Protein AF-A0A6N0X5R5-F1 (afdb_monomer_lite)

Foldseek 3Di:
DDDPDPPPPVVCPPPDWDDCPPAQEDEPPDDDADDFQQLDLVRLLVSLVVSCVVVVAHDYYHLPFAADDDDPVPADPVNVSSRCSGVPVSVVSNVVSNVVRNDDPDLDAAADEAEEAADDPRDPPVQDPVNRVVCVVVLAHHYVVQVVVVVRVQSGHDSPDHDHYDYDYRPDHDD

Structure (mmCIF, N/CA/C/O backbone):
data_AF-A0A6N0X5R5-F1
#
_entry.id   AF-A0A6N0X5R5-F1
#
loop_
_atom_site.group_PDB
_atom_site.id
_atom_site.type_symbol
_atom_site.label_atom_id
_atom_site.label_alt_id
_atom_site.label_comp_id
_atom_site.label_asym_id
_atom_site.label_entity_id
_atom_site.label_seq_id
_atom_site.pdbx_PDB_ins_code
_atom_site.Cartn_x
_atom_site.Cartn_y
_atom_site.Cartn_z
_atom_site.occupancy
_atom_site.B_iso_or_equiv
_atom_site.auth_seq_id
_atom_site.auth_comp_id
_atom_site.auth_asym_id
_atom_site.auth_atom_id
_atom_site.pdbx_PDB_model_num
ATOM 1 N N . MET A 1 1 ? -24.602 7.931 12.773 1.00 34.19 1 MET A N 1
ATOM 2 C CA . MET A 1 1 ? -25.562 6.809 12.742 1.00 34.19 1 MET A CA 1
ATOM 3 C C . MET A 1 1 ? -24.860 5.554 13.218 1.00 34.19 1 MET A C 1
ATOM 5 O O . MET A 1 1 ? -23.725 5.310 12.830 1.00 34.19 1 MET A O 1
ATOM 9 N N . SER A 1 2 ? -25.510 4.879 14.160 1.00 38.41 2 SER A N 1
ATOM 10 C CA . SER A 1 2 ? -24.988 3.810 15.006 1.00 38.41 2 SER A CA 1
ATOM 11 C C . SER A 1 2 ? -24.437 2.629 14.203 1.00 38.41 2 SER A C 1
ATOM 13 O O . SER A 1 2 ? -25.064 2.180 13.246 1.00 38.41 2 SER A O 1
ATOM 15 N N . SER A 1 3 ? -23.277 2.120 14.622 1.00 42.19 3 SER A N 1
ATOM 16 C CA . SER A 1 3 ? -22.813 0.771 14.298 1.00 42.19 3 SER A CA 1
ATOM 17 C C . SER A 1 3 ? -23.971 -0.195 14.534 1.00 42.19 3 SER A C 1
ATOM 19 O O . SER A 1 3 ? -24.415 -0.330 15.673 1.00 42.19 3 SER A O 1
ATOM 21 N N . VAL A 1 4 ? -24.453 -0.860 13.483 1.00 43.34 4 VAL A N 1
ATOM 22 C CA . VAL A 1 4 ? -25.409 -1.964 13.604 1.00 43.34 4 VAL A CA 1
ATOM 23 C C . VAL A 1 4 ? -24.759 -3.018 14.500 1.00 43.34 4 VAL A C 1
ATOM 25 O O . VAL A 1 4 ? -23.888 -3.774 14.066 1.00 43.34 4 VAL A O 1
ATOM 28 N N . ALA A 1 5 ? -25.116 -3.000 15.783 1.00 49.50 5 ALA A N 1
ATOM 29 C CA . ALA A 1 5 ? -24.716 -4.010 16.739 1.00 49.50 5 ALA A CA 1
ATOM 30 C C . ALA A 1 5 ? -25.254 -5.341 16.213 1.00 49.50 5 ALA A C 1
ATOM 32 O O . ALA A 1 5 ? -26.456 -5.485 15.983 1.00 49.50 5 ALA A O 1
ATOM 33 N N . ARG A 1 6 ? -24.349 -6.287 15.937 1.00 58.66 6 ARG A N 1
ATOM 34 C CA . ARG A 1 6 ? -24.748 -7.633 15.524 1.00 58.66 6 ARG A CA 1
ATOM 35 C C . ARG A 1 6 ? -25.627 -8.224 16.635 1.00 58.66 6 ARG A C 1
ATOM 37 O O . ARG A 1 6 ? -25.313 -8.001 17.805 1.00 58.66 6 ARG A O 1
ATOM 44 N N . PRO A 1 7 ? -26.685 -8.982 16.306 1.00 48.88 7 PRO A N 1
ATOM 45 C CA . PRO A 1 7 ? -27.389 -9.769 17.308 1.00 48.88 7 PRO A CA 1
ATOM 46 C C . PRO A 1 7 ? -26.360 -10.651 18.024 1.00 48.88 7 PRO A C 1
ATOM 48 O O . PRO A 1 7 ? -25.595 -11.359 17.365 1.00 48.88 7 PRO A O 1
ATOM 51 N N . ASN A 1 8 ? -26.301 -10.564 19.354 1.00 58.44 8 ASN A N 1
ATOM 52 C CA . ASN A 1 8 ? -25.420 -11.373 20.196 1.00 58.44 8 ASN A CA 1
ATOM 53 C C . ASN A 1 8 ? -25.872 -12.844 20.161 1.00 58.44 8 ASN A C 1
ATOM 55 O O . ASN A 1 8 ? -26.467 -13.339 21.114 1.00 58.44 8 ASN A O 1
ATOM 59 N N . ASN A 1 9 ? -25.610 -13.560 19.066 1.00 67.19 9 ASN A N 1
ATOM 60 C CA . ASN A 1 9 ? -25.671 -15.015 19.081 1.00 67.19 9 ASN A CA 1
ATOM 61 C C . ASN A 1 9 ? -24.412 -15.537 19.787 1.00 67.19 9 ASN A C 1
ATOM 63 O O . ASN A 1 9 ? -23.351 -15.663 19.177 1.00 67.19 9 ASN A O 1
ATOM 67 N N . LEU A 1 10 ? -24.531 -15.808 21.088 1.00 69.38 10 LEU A N 1
ATOM 68 C CA . LEU A 1 10 ? -23.426 -16.276 21.931 1.00 69.38 10 LEU A CA 1
ATOM 69 C C . LEU A 1 10 ? -22.796 -17.581 21.415 1.00 69.38 10 LEU A C 1
ATOM 71 O O . LEU A 1 10 ? -21.601 -17.789 21.608 1.00 69.38 10 LEU A O 1
ATOM 75 N N . ALA A 1 11 ? -23.563 -18.422 20.711 1.00 73.19 11 ALA A N 1
ATOM 76 C CA . ALA A 1 11 ? -23.065 -19.673 20.139 1.00 73.19 11 ALA A CA 1
ATOM 77 C C . ALA A 1 11 ? -22.045 -19.454 19.003 1.00 73.19 11 ALA A C 1
ATOM 79 O O . ALA A 1 11 ? -21.195 -20.309 18.768 1.00 73.19 11 ALA A O 1
ATOM 80 N N . ASP A 1 12 ? -22.084 -18.296 18.338 1.00 67.94 12 ASP A N 1
ATOM 81 C CA . ASP A 1 12 ? -21.272 -17.980 17.156 1.00 67.94 12 ASP A CA 1
ATOM 82 C C . ASP A 1 12 ? -20.173 -16.932 17.436 1.00 67.94 12 ASP A C 1
ATOM 84 O O . ASP A 1 12 ? -19.553 -16.363 16.536 1.00 67.94 12 ASP A O 1
ATOM 88 N N . ALA A 1 13 ? -19.883 -16.672 18.718 1.00 69.31 13 ALA A N 1
ATOM 89 C CA . ALA A 1 13 ? -18.900 -15.671 19.141 1.00 69.31 13 ALA A CA 1
ATOM 90 C C . ALA A 1 13 ? -17.471 -15.922 18.599 1.00 69.31 13 ALA A C 1
ATOM 92 O O . ALA A 1 13 ? -16.630 -15.018 18.615 1.00 69.31 13 ALA A O 1
ATOM 93 N N . HIS A 1 14 ? -17.191 -17.133 18.107 1.00 71.75 14 HIS A N 1
ATOM 94 C CA . HIS A 1 14 ? -15.871 -17.579 17.666 1.00 71.75 14 HIS A CA 1
ATOM 95 C C . HIS A 1 14 ? -15.626 -17.474 16.148 1.00 71.75 14 HIS A C 1
ATOM 97 O O . HIS A 1 14 ? -14.467 -17.522 15.740 1.00 71.75 14 HIS A O 1
ATOM 103 N N . THR A 1 15 ? -16.651 -17.271 15.310 1.00 73.12 15 THR A N 1
ATOM 104 C CA . THR A 1 15 ? -16.492 -17.257 13.835 1.00 73.12 15 THR A CA 1
ATOM 105 C C . THR A 1 15 ? -16.496 -15.848 13.225 1.00 73.12 15 THR A C 1
ATOM 107 O O . THR A 1 15 ? -16.164 -15.653 12.055 1.00 73.12 15 THR A O 1
ATOM 110 N N . GLY A 1 16 ? -16.855 -14.830 14.012 1.00 74.38 16 GLY A N 1
ATOM 111 C CA . GLY A 1 16 ? -17.039 -13.474 13.511 1.00 74.38 16 GLY A CA 1
ATOM 112 C C . GLY A 1 16 ? -15.754 -12.834 12.973 1.00 74.38 16 GLY A C 1
ATOM 113 O O . GLY A 1 16 ? -14.838 -12.525 13.736 1.00 74.38 16 GLY A O 1
ATOM 114 N N . GLN A 1 17 ? -15.740 -12.515 11.674 1.00 77.06 17 GLN A N 1
ATOM 115 C CA . GLN A 1 17 ? -14.715 -11.669 11.053 1.00 77.06 17 GLN A CA 1
ATOM 116 C C . GLN A 1 17 ? -15.206 -10.221 10.833 1.00 77.06 17 GLN A C 1
ATOM 118 O O . GLN A 1 17 ? -16.381 -9.990 10.500 1.00 77.06 17 GLN A O 1
ATOM 123 N N . PRO A 1 18 ? -14.342 -9.213 11.050 1.00 84.31 18 PRO A N 1
ATOM 124 C CA . PRO A 1 18 ? -14.539 -7.854 10.555 1.00 84.31 18 PRO A CA 1
ATOM 125 C C . PRO A 1 18 ? -14.796 -7.792 9.044 1.00 84.31 18 PRO A C 1
ATOM 127 O O . PRO A 1 18 ? -14.233 -8.556 8.271 1.00 84.31 18 PRO A O 1
ATOM 130 N N . ARG A 1 19 ? -15.631 -6.836 8.624 1.00 87.50 19 ARG A N 1
ATOM 131 C CA . ARG A 1 19 ? -15.870 -6.509 7.211 1.00 87.50 19 ARG A CA 1
ATOM 132 C C . ARG A 1 19 ? -15.218 -5.168 6.878 1.00 87.50 19 ARG A C 1
ATOM 134 O O . ARG A 1 19 ? -15.133 -4.299 7.751 1.00 87.50 19 ARG A O 1
ATOM 141 N N . LEU A 1 20 ? -14.821 -4.994 5.618 1.00 91.56 20 LEU A N 1
ATOM 142 C CA . LEU A 1 20 ? -14.287 -3.725 5.107 1.00 91.56 20 LEU A CA 1
ATOM 143 C C . LEU A 1 20 ? -15.379 -2.777 4.596 1.00 91.56 20 LEU A C 1
ATOM 145 O O . LEU A 1 20 ? -15.142 -1.578 4.489 1.00 91.56 20 LEU A O 1
ATOM 149 N N . PHE A 1 21 ? -16.582 -3.287 4.315 1.00 90.62 21 PHE A N 1
ATOM 150 C CA . PHE A 1 21 ? -17.701 -2.463 3.858 1.00 90.62 21 PHE A CA 1
ATOM 151 C C . PHE A 1 21 ? -17.992 -1.321 4.847 1.00 90.62 21 PHE A C 1
ATOM 153 O O . PHE A 1 21 ? -18.145 -1.556 6.047 1.00 90.62 21 PHE A O 1
ATOM 160 N N . GLY A 1 22 ? -18.052 -0.089 4.334 1.00 88.12 22 GLY A N 1
ATOM 161 C CA . GLY A 1 22 ? -18.258 1.128 5.126 1.00 88.12 22 GLY A CA 1
ATOM 162 C C . GLY A 1 22 ? -17.014 1.662 5.849 1.00 88.12 22 GLY A C 1
ATOM 163 O O . GLY A 1 22 ? -17.121 2.662 6.558 1.00 88.12 22 GLY A O 1
ATOM 164 N N . ARG A 1 23 ? -15.837 1.034 5.698 1.00 91.31 23 ARG A N 1
ATOM 165 C CA . ARG A 1 23 ? -14.567 1.581 6.203 1.00 91.31 23 ARG A CA 1
ATOM 166 C C . ARG A 1 23 ? -14.050 2.677 5.281 1.00 91.31 23 ARG A C 1
ATOM 168 O O . ARG A 1 23 ? -14.157 2.577 4.063 1.00 91.31 23 ARG A O 1
ATOM 175 N N . ARG A 1 24 ? -13.445 3.702 5.877 1.00 91.44 24 ARG A N 1
ATOM 176 C CA . ARG A 1 24 ? -12.834 4.822 5.155 1.00 91.44 24 ARG A CA 1
ATOM 177 C C . ARG A 1 24 ? -11.339 4.578 5.023 1.00 91.44 24 ARG A C 1
ATOM 179 O O . ARG A 1 24 ? -10.626 4.568 6.029 1.00 91.44 24 ARG A O 1
ATOM 186 N N . ALA A 1 25 ? -10.896 4.340 3.797 1.00 91.75 25 ALA A N 1
ATOM 187 C CA . ALA A 1 25 ? -9.513 4.026 3.482 1.00 91.75 25 ALA A CA 1
ATOM 188 C C . ALA A 1 25 ? -8.853 5.173 2.718 1.00 91.75 25 ALA A C 1
ATOM 190 O O . ALA A 1 25 ? -9.490 5.810 1.882 1.00 91.75 25 ALA A O 1
ATOM 191 N N . VAL A 1 26 ? -7.568 5.385 2.984 1.00 90.75 26 VAL A N 1
ATOM 192 C CA . VAL A 1 26 ? -6.684 6.206 2.158 1.00 90.75 26 VAL A CA 1
ATOM 193 C C . VAL A 1 26 ? -5.561 5.322 1.621 1.00 90.75 26 VAL A C 1
ATOM 195 O O . VAL A 1 26 ? -5.021 4.495 2.357 1.00 90.75 26 VAL A O 1
ATOM 198 N N . ILE A 1 27 ? -5.245 5.454 0.334 1.00 91.25 27 ILE A N 1
ATOM 199 C CA . ILE A 1 27 ? -4.270 4.610 -0.365 1.00 91.25 27 ILE A CA 1
ATOM 200 C C . ILE A 1 27 ? -3.370 5.515 -1.202 1.00 91.25 27 ILE A C 1
ATOM 202 O O . ILE A 1 27 ? -3.875 6.285 -2.018 1.00 91.25 27 ILE A O 1
ATOM 206 N N . THR A 1 28 ? -2.053 5.435 -1.012 1.00 88.31 28 THR A N 1
ATOM 207 C CA . THR A 1 28 ? -1.095 6.137 -1.879 1.00 88.31 28 THR A CA 1
ATOM 208 C C . THR A 1 28 ? -0.795 5.329 -3.147 1.00 88.31 28 THR A C 1
ATOM 210 O O . THR A 1 28 ? -0.800 4.099 -3.124 1.00 88.31 28 THR A O 1
ATOM 213 N N . GLY A 1 29 ? -0.525 6.011 -4.266 1.00 77.06 29 GLY A N 1
ATOM 214 C CA . GLY A 1 29 ? -0.182 5.354 -5.538 1.00 77.06 29 GLY A CA 1
ATOM 215 C C . GLY A 1 29 ? -1.373 4.737 -6.289 1.00 77.06 29 GLY A C 1
ATOM 216 O O . GLY A 1 29 ? -1.179 3.808 -7.065 1.00 77.06 29 GLY A O 1
ATOM 217 N N . GLY A 1 30 ? -2.601 5.212 -6.034 1.00 68.88 30 GLY A N 1
ATOM 218 C CA . GLY A 1 30 ? -3.827 4.788 -6.727 1.00 68.88 30 GLY A CA 1
ATOM 219 C C . GLY A 1 30 ? -4.268 5.732 -7.858 1.00 68.88 30 GLY A C 1
ATOM 220 O O . GLY A 1 30 ? -3.717 6.816 -8.028 1.00 68.88 30 GLY A O 1
ATOM 221 N N . THR A 1 31 ? -5.294 5.329 -8.618 1.00 56.84 31 THR A N 1
ATOM 222 C CA . THR A 1 31 ? -5.760 6.024 -9.839 1.00 56.84 31 THR A CA 1
ATOM 223 C C . THR A 1 31 ? -6.902 7.023 -9.629 1.00 56.84 31 THR A C 1
ATOM 225 O O . THR A 1 31 ? -7.163 7.843 -10.506 1.00 56.84 31 THR A O 1
ATOM 228 N N . ILE A 1 32 ? -7.586 6.988 -8.481 1.00 61.72 32 ILE A N 1
ATOM 229 C CA . ILE A 1 32 ? -8.662 7.927 -8.130 1.00 61.72 32 ILE A CA 1
ATOM 230 C C . ILE A 1 32 ? -8.223 8.700 -6.887 1.00 61.72 32 ILE A C 1
ATOM 232 O O . ILE A 1 32 ? -8.047 8.110 -5.822 1.00 61.72 32 ILE A O 1
ATOM 236 N N . GLY A 1 33 ? -8.043 10.015 -7.012 1.00 80.69 33 GLY A N 1
ATOM 237 C CA . GLY A 1 33 ? -7.605 10.864 -5.906 1.00 80.69 33 GLY A CA 1
ATOM 238 C C . GLY A 1 33 ? -7.013 12.189 -6.372 1.00 80.69 33 GLY A C 1
ATOM 239 O O . GLY A 1 33 ? -7.342 12.689 -7.445 1.00 80.69 33 GLY A O 1
ATOM 240 N N . ILE A 1 34 ? -6.136 12.751 -5.543 1.00 86.12 34 ILE A N 1
ATOM 241 C CA . ILE A 1 34 ? -5.326 13.923 -5.879 1.00 86.12 34 ILE A CA 1
ATOM 242 C C . ILE A 1 34 ? -3.907 13.486 -6.243 1.00 86.12 34 ILE A C 1
ATOM 244 O O . ILE A 1 34 ? -3.359 12.569 -5.633 1.00 86.12 34 ILE A O 1
ATOM 248 N N . THR A 1 35 ? -3.299 14.161 -7.212 1.00 87.62 35 THR A N 1
ATOM 249 C CA . THR A 1 35 ? -1.881 13.977 -7.542 1.00 87.62 35 THR A CA 1
ATOM 250 C C . THR A 1 35 ? -1.024 14.618 -6.460 1.00 87.62 35 THR A C 1
ATOM 252 O O . THR A 1 35 ? -1.259 15.777 -6.121 1.00 87.62 35 THR A O 1
ATOM 255 N N . VAL A 1 36 ? -0.053 13.877 -5.928 1.00 88.50 36 VAL A N 1
ATOM 256 C CA . VAL A 1 36 ? 0.915 14.315 -4.909 1.00 88.50 36 VAL A CA 1
ATOM 257 C C . VAL A 1 36 ? 2.276 13.696 -5.210 1.00 88.50 36 VAL A C 1
ATOM 259 O O . VAL A 1 36 ? 2.340 12.590 -5.747 1.00 88.50 36 VAL A O 1
ATOM 262 N N . ASP A 1 37 ? 3.349 14.386 -4.837 1.00 89.75 37 ASP A N 1
ATOM 263 C CA . ASP A 1 37 ? 4.706 13.841 -4.863 1.00 89.75 37 ASP A CA 1
ATOM 264 C C . ASP A 1 37 ? 5.153 13.518 -3.437 1.00 89.75 37 ASP A C 1
ATOM 266 O O . ASP A 1 37 ? 5.429 14.407 -2.636 1.00 89.75 37 ASP A O 1
ATOM 270 N N . LEU A 1 38 ? 5.223 12.228 -3.114 1.00 89.31 38 LEU A N 1
ATOM 271 C CA . LEU A 1 38 ? 5.536 11.764 -1.764 1.00 89.31 38 LEU A CA 1
ATOM 272 C C . LEU A 1 38 ? 7.012 11.902 -1.381 1.00 89.31 38 LEU A C 1
ATOM 274 O O . LEU A 1 38 ? 7.351 11.644 -0.227 1.00 89.31 38 LEU A O 1
ATOM 278 N N . SER A 1 39 ? 7.878 12.340 -2.302 1.00 89.88 39 SER A N 1
ATOM 279 C CA . SER A 1 39 ? 9.231 12.774 -1.940 1.00 89.88 39 SER A CA 1
ATOM 280 C C . SER A 1 39 ? 9.221 14.074 -1.120 1.00 89.88 39 SER A C 1
ATOM 282 O O . SER A 1 39 ? 10.186 14.380 -0.419 1.00 89.88 39 SER A O 1
ATOM 284 N N . ARG A 1 40 ? 8.111 14.825 -1.166 1.00 89.06 40 ARG A N 1
ATOM 285 C CA . ARG A 1 40 ? 7.923 16.120 -0.509 1.00 89.06 40 ARG A CA 1
ATOM 286 C C . ARG A 1 40 ? 6.965 15.973 0.671 1.00 89.06 40 ARG A C 1
ATOM 288 O O . ARG A 1 40 ? 5.818 15.550 0.517 1.00 89.06 40 ARG A O 1
ATOM 295 N N . ARG A 1 41 ? 7.411 16.351 1.870 1.00 83.69 41 ARG A N 1
ATOM 296 C CA . ARG A 1 41 ? 6.633 16.169 3.109 1.00 83.69 41 ARG A CA 1
ATOM 297 C C . ARG A 1 41 ? 5.322 16.955 3.093 1.00 83.69 41 ARG A C 1
ATOM 299 O O . ARG A 1 41 ? 4.291 16.433 3.501 1.00 83.69 41 ARG A O 1
ATOM 306 N N . GLU A 1 42 ? 5.356 18.181 2.588 1.00 88.94 42 GLU A N 1
ATOM 307 C CA . GLU A 1 42 ? 4.188 19.051 2.463 1.00 88.94 42 GLU A CA 1
ATOM 308 C C . GLU A 1 42 ? 3.096 18.456 1.560 1.00 88.94 42 GLU A C 1
ATOM 310 O O . GLU A 1 42 ? 1.907 18.615 1.835 1.00 88.94 42 GLU A O 1
ATOM 315 N N . GLU A 1 43 ? 3.478 17.712 0.520 1.00 90.38 43 GLU A N 1
ATOM 316 C CA . GLU A 1 43 ? 2.540 17.036 -0.378 1.00 90.38 43 GLU A CA 1
ATOM 317 C C . GLU A 1 43 ? 1.912 15.809 0.292 1.00 90.38 43 GLU A C 1
ATOM 319 O O . GLU A 1 43 ? 0.720 15.546 0.111 1.00 90.38 43 GLU A O 1
ATOM 324 N N . ALA A 1 44 ? 2.678 15.090 1.121 1.00 85.75 44 ALA A N 1
ATOM 325 C CA . ALA A 1 44 ? 2.141 14.023 1.959 1.00 85.75 44 ALA A CA 1
ATOM 326 C C . ALA A 1 44 ? 1.142 14.571 2.994 1.00 85.7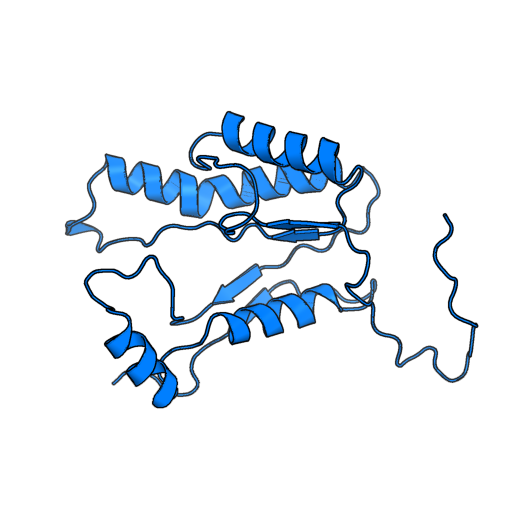5 44 ALA A C 1
ATOM 328 O O . ALA A 1 44 ? 0.053 14.021 3.146 1.00 85.75 44 ALA A O 1
ATOM 329 N N . ASP A 1 45 ? 1.443 15.685 3.663 1.00 88.31 45 ASP A N 1
ATOM 330 C CA . ASP A 1 45 ? 0.505 16.303 4.609 1.00 88.31 45 ASP A CA 1
ATOM 331 C C . ASP A 1 45 ? -0.774 16.779 3.904 1.00 88.31 45 ASP A C 1
ATOM 333 O O . ASP A 1 45 ? -1.880 16.439 4.338 1.00 88.31 45 ASP A O 1
ATOM 337 N N . ARG A 1 46 ? -0.634 17.438 2.745 1.00 91.38 46 ARG A N 1
ATOM 338 C CA . ARG A 1 46 ? -1.763 17.831 1.888 1.00 91.38 46 ARG A CA 1
ATOM 339 C C . ARG A 1 46 ? -2.632 16.635 1.497 1.00 91.38 46 ARG A C 1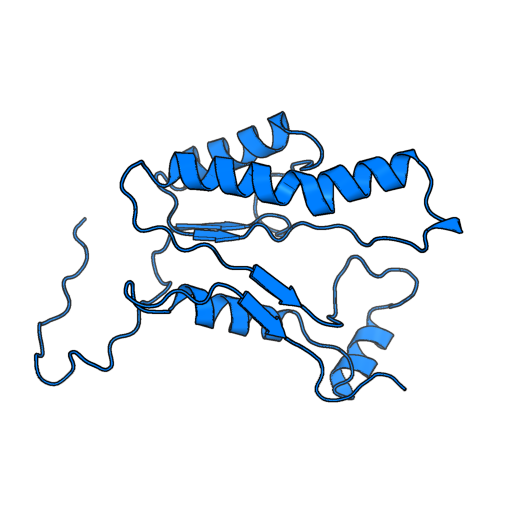
ATOM 341 O O . ARG A 1 46 ? -3.859 16.751 1.477 1.00 91.38 46 ARG A O 1
ATOM 348 N N . PHE A 1 47 ? -2.019 15.486 1.210 1.00 91.56 47 PHE A N 1
ATOM 349 C CA . PHE A 1 47 ? -2.733 14.245 0.915 1.00 91.56 47 PHE A CA 1
ATOM 350 C C . PHE A 1 47 ? -3.628 13.798 2.074 1.00 91.56 47 PHE A C 1
ATOM 352 O O . PHE A 1 47 ? -4.826 13.559 1.891 1.00 91.56 47 PHE A O 1
ATOM 359 N N . PHE A 1 48 ? -3.063 13.708 3.278 1.00 90.06 48 PHE A N 1
ATOM 360 C CA . PHE A 1 48 ? -3.797 13.249 4.455 1.00 90.06 48 PHE A CA 1
ATOM 361 C C . PHE A 1 48 ? -4.833 14.265 4.951 1.00 90.06 48 PHE A C 1
ATOM 363 O O . PHE A 1 48 ? -5.876 13.856 5.468 1.00 90.06 48 PHE A O 1
ATOM 370 N N . ASP A 1 49 ? -4.598 15.563 4.762 1.00 90.38 49 ASP A N 1
ATOM 371 C CA . ASP A 1 49 ? -5.590 16.607 5.035 1.00 90.38 49 ASP A CA 1
ATOM 372 C C . ASP A 1 49 ? -6.780 16.527 4.084 1.00 90.38 49 ASP A C 1
ATOM 374 O O . ASP A 1 49 ? -7.929 16.538 4.533 1.00 90.38 49 ASP A O 1
ATOM 378 N N . ALA A 1 50 ? -6.531 16.351 2.784 1.00 91.25 50 ALA A N 1
ATOM 379 C CA . ALA A 1 50 ? -7.597 16.164 1.804 1.00 91.25 50 ALA A CA 1
ATOM 380 C C . ALA A 1 50 ? -8.421 14.897 2.100 1.00 91.25 50 ALA A C 1
ATOM 382 O O . ALA A 1 50 ? -9.654 14.922 2.047 1.00 91.25 50 ALA A O 1
ATOM 383 N N . ALA A 1 51 ? -7.754 13.801 2.482 1.00 89.50 51 ALA A N 1
ATOM 384 C CA . ALA A 1 51 ? -8.422 12.577 2.913 1.00 89.50 51 ALA A CA 1
ATOM 385 C C . ALA A 1 51 ? -9.277 12.807 4.171 1.00 89.50 51 ALA A C 1
ATOM 387 O O . ALA A 1 51 ? -10.414 12.340 4.236 1.00 89.50 51 ALA A O 1
ATOM 388 N N . GLY A 1 52 ? -8.769 13.560 5.151 1.00 88.56 52 GLY A N 1
ATOM 389 C CA . GLY A 1 52 ? -9.514 13.949 6.348 1.00 88.56 52 GLY A CA 1
ATOM 390 C C . GLY A 1 52 ? -10.755 14.784 6.027 1.00 88.56 52 GLY A C 1
ATOM 391 O O . GLY A 1 52 ? -11.834 14.486 6.535 1.00 88.56 52 GLY A O 1
ATOM 392 N N . ALA A 1 53 ? -10.633 15.768 5.136 1.00 89.88 53 ALA A N 1
ATOM 393 C CA . ALA A 1 53 ? -11.749 16.612 4.713 1.00 89.88 53 ALA A CA 1
ATOM 394 C C . ALA A 1 53 ? -12.840 15.822 3.968 1.00 89.88 53 ALA A C 1
ATOM 396 O O . ALA A 1 53 ? -14.027 16.052 4.184 1.00 89.88 53 ALA A O 1
ATOM 397 N N . CYS A 1 54 ? -12.448 14.866 3.120 1.00 88.75 54 CYS A N 1
ATOM 398 C CA . CYS A 1 54 ? -13.380 14.055 2.336 1.00 88.75 54 CYS A CA 1
ATOM 399 C C . CYS A 1 54 ? -14.047 12.940 3.163 1.00 88.75 54 CYS A C 1
ATOM 401 O O . CYS A 1 54 ? -15.246 12.697 3.039 1.00 88.75 54 CYS A O 1
ATOM 403 N N . LEU A 1 55 ? -13.280 12.253 4.016 1.00 87.81 55 LEU A N 1
ATOM 404 C CA . LEU A 1 55 ? -13.729 11.050 4.729 1.00 87.81 55 LEU A CA 1
ATOM 405 C C . LEU A 1 55 ? -14.197 11.339 6.167 1.00 87.81 55 LEU A C 1
ATOM 407 O O . LEU A 1 55 ? -14.843 10.497 6.802 1.00 87.81 55 LEU A O 1
ATOM 411 N N . GLY A 1 56 ? -13.841 12.498 6.722 1.00 86.69 56 GLY A N 1
ATOM 412 C CA . GLY A 1 56 ? -14.077 12.904 8.109 1.00 86.69 56 GLY A CA 1
ATOM 413 C C . GLY A 1 56 ? -13.179 12.186 9.124 1.00 86.69 56 GLY A C 1
ATOM 414 O O . GLY A 1 56 ? -12.501 12.823 9.924 1.00 86.69 56 GLY A O 1
ATOM 415 N N . ARG A 1 57 ? -13.156 10.848 9.112 1.00 84.62 57 ARG A N 1
ATOM 416 C CA . ARG A 1 57 ? -12.249 10.027 9.935 1.00 84.62 57 ARG A CA 1
ATOM 417 C C . ARG A 1 57 ? -11.652 8.902 9.106 1.00 84.62 57 ARG A C 1
ATOM 419 O O . ARG A 1 57 ? -12.346 8.289 8.304 1.00 84.62 57 ARG A O 1
ATOM 426 N N . LEU A 1 58 ? -10.393 8.583 9.379 1.00 88.69 58 LEU A N 1
ATOM 427 C CA . LEU A 1 58 ? -9.683 7.491 8.734 1.00 88.69 58 LEU A CA 1
ATOM 428 C C . LEU A 1 58 ? -9.821 6.179 9.523 1.00 88.69 58 LEU A C 1
ATOM 430 O O . LEU A 1 58 ? -9.685 6.172 10.747 1.00 88.69 58 LEU A O 1
ATOM 434 N N . ASP A 1 59 ? -10.101 5.073 8.827 1.00 90.19 59 ASP A N 1
ATOM 435 C CA . ASP A 1 59 ? -10.118 3.720 9.403 1.00 90.19 59 ASP A CA 1
ATOM 436 C C . ASP A 1 59 ? -8.951 2.854 8.910 1.00 90.19 59 ASP A C 1
ATOM 438 O O . ASP A 1 59 ? -8.531 1.949 9.627 1.00 90.19 59 ASP A O 1
ATOM 442 N N . ILE A 1 60 ? -8.466 3.094 7.687 1.00 93.31 60 ILE A N 1
ATOM 443 C CA . ILE A 1 60 ? -7.422 2.305 7.020 1.00 93.31 60 ILE A CA 1
ATOM 444 C C . ILE A 1 60 ? -6.480 3.260 6.282 1.00 93.31 60 ILE A C 1
ATOM 446 O O . ILE A 1 60 ? -6.944 4.161 5.588 1.00 93.31 60 ILE A O 1
ATOM 450 N N . ALA A 1 61 ? -5.173 3.037 6.392 1.00 93.62 61 ALA A N 1
ATOM 451 C CA . ALA A 1 61 ? -4.165 3.686 5.561 1.00 93.62 61 ALA A CA 1
ATOM 452 C C . ALA A 1 61 ? -3.292 2.620 4.897 1.00 93.62 61 ALA A C 1
ATOM 454 O O . ALA A 1 61 ? -2.744 1.767 5.591 1.00 93.62 61 ALA A O 1
ATOM 455 N N . ALA A 1 62 ? -3.176 2.667 3.572 1.00 93.94 62 ALA A N 1
ATOM 456 C CA . ALA A 1 62 ? -2.259 1.833 2.806 1.00 93.94 62 ALA A CA 1
ATOM 457 C C . ALA A 1 62 ? -1.188 2.724 2.171 1.00 93.94 62 ALA A C 1
ATOM 459 O O . ALA A 1 62 ? -1.468 3.493 1.247 1.00 93.94 62 ALA A O 1
ATOM 460 N N . ILE A 1 63 ? 0.036 2.631 2.691 1.00 93.25 63 ILE A N 1
ATOM 461 C CA . ILE A 1 63 ? 1.193 3.362 2.172 1.00 93.25 63 ILE 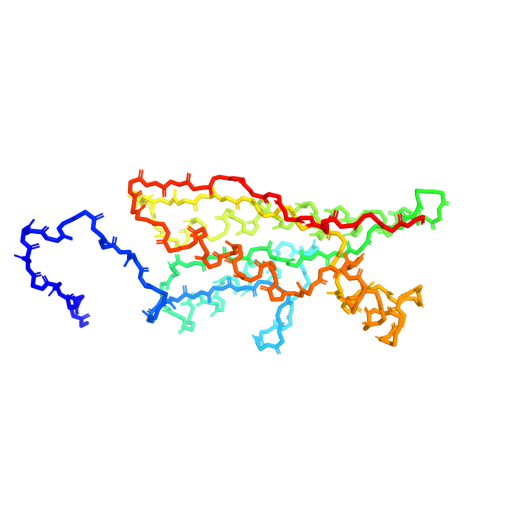A CA 1
ATOM 462 C C . ILE A 1 63 ? 1.863 2.474 1.123 1.00 93.25 63 ILE A C 1
ATOM 464 O O . ILE A 1 63 ? 2.759 1.699 1.430 1.00 93.25 63 ILE A O 1
ATOM 468 N N . ASN A 1 64 ? 1.315 2.503 -0.089 1.00 90.12 64 ASN A N 1
ATOM 469 C CA . ASN A 1 64 ? 1.657 1.578 -1.170 1.00 90.12 64 ASN A CA 1
ATOM 470 C C . ASN A 1 64 ? 2.585 2.199 -2.225 1.00 90.12 64 ASN A C 1
ATOM 472 O O . ASN A 1 64 ? 3.298 1.477 -2.913 1.00 90.12 64 ASN A O 1
ATOM 476 N N . ALA A 1 65 ? 2.566 3.524 -2.377 1.00 85.75 65 ALA A N 1
ATOM 477 C CA . ALA A 1 65 ? 3.392 4.204 -3.366 1.00 85.75 65 ALA A CA 1
ATOM 478 C C . ALA A 1 65 ? 4.885 3.917 -3.156 1.00 85.75 65 ALA A C 1
ATOM 480 O O . ALA A 1 65 ? 5.433 4.167 -2.085 1.00 85.75 65 ALA A O 1
ATOM 481 N N . ALA A 1 66 ? 5.525 3.434 -4.214 1.00 83.69 66 ALA A N 1
ATOM 482 C CA . ALA A 1 66 ? 6.953 3.194 -4.297 1.00 83.69 66 ALA A CA 1
ATOM 483 C C . ALA A 1 66 ? 7.392 3.343 -5.757 1.00 83.69 66 ALA A C 1
ATOM 485 O O .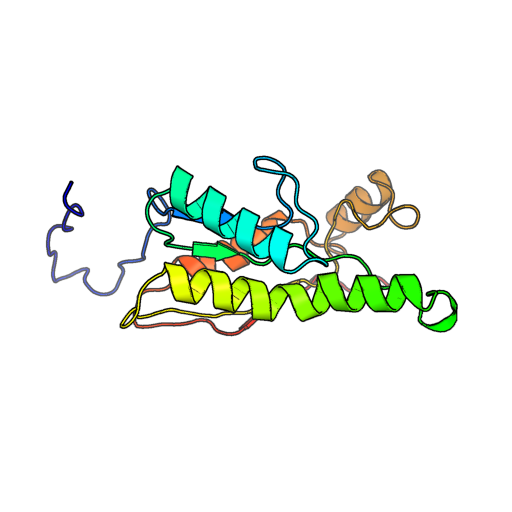 ALA A 1 66 ? 6.570 3.259 -6.674 1.00 83.69 66 ALA A O 1
ATOM 486 N N . ILE A 1 67 ? 8.689 3.540 -5.960 1.00 84.94 67 ILE A N 1
ATOM 487 C CA . ILE A 1 67 ? 9.320 3.526 -7.280 1.00 84.94 67 ILE A CA 1
ATOM 488 C C . ILE A 1 67 ? 10.355 2.403 -7.347 1.00 84.94 67 ILE A C 1
ATOM 490 O O . ILE A 1 67 ? 10.890 2.003 -6.309 1.00 84.94 67 ILE A O 1
ATOM 494 N N . PRO A 1 68 ? 10.613 1.847 -8.540 1.00 79.31 68 PRO A N 1
ATOM 495 C CA . PRO A 1 68 ? 11.630 0.826 -8.709 1.00 79.31 68 PRO A CA 1
ATOM 496 C C . PRO A 1 68 ? 13.010 1.415 -8.408 1.00 79.31 68 PRO A C 1
ATOM 498 O O . PRO A 1 68 ? 13.293 2.563 -8.744 1.00 79.31 68 PRO A O 1
ATOM 501 N N . ALA A 1 69 ? 13.861 0.599 -7.794 1.00 76.44 69 ALA A N 1
ATOM 502 C CA . ALA A 1 69 ? 15.284 0.878 -7.705 1.00 76.44 69 ALA A CA 1
ATOM 503 C C . ALA A 1 69 ? 15.998 0.236 -8.901 1.00 76.44 69 ALA A C 1
ATOM 505 O O . ALA A 1 69 ? 15.735 -0.926 -9.235 1.00 76.44 69 ALA A O 1
ATOM 506 N N . GLU A 1 70 ? 16.880 1.001 -9.535 1.00 72.56 70 GLU A N 1
ATOM 507 C CA . GLU A 1 70 ? 17.771 0.526 -10.594 1.00 72.56 70 GLU A CA 1
ATOM 508 C C . GLU A 1 70 ? 19.024 -0.133 -10.000 1.00 72.56 70 GLU A C 1
ATOM 510 O O . GLU A 1 70 ? 19.243 -0.135 -8.782 1.00 72.56 70 GLU A O 1
ATOM 515 N N . ALA A 1 71 ? 19.841 -0.754 -10.853 1.00 77.06 71 ALA A N 1
ATOM 516 C CA . ALA A 1 71 ? 21.119 -1.293 -10.416 1.00 77.06 71 ALA A CA 1
ATOM 517 C C . ALA A 1 71 ? 22.012 -0.151 -9.908 1.00 77.06 71 ALA A C 1
ATOM 519 O O . ALA A 1 71 ? 22.156 0.870 -10.568 1.00 77.06 71 ALA A O 1
ATOM 520 N N . LEU A 1 72 ? 22.652 -0.344 -8.750 1.00 79.88 72 LEU A N 1
ATOM 521 C CA . LEU A 1 72 ? 23.452 0.698 -8.089 1.00 79.88 72 LEU A CA 1
ATOM 522 C C . LEU A 1 72 ? 24.481 1.418 -8.988 1.00 79.88 72 LEU A C 1
ATOM 524 O O . LEU A 1 72 ? 24.665 2.613 -8.780 1.00 79.88 72 LEU A O 1
ATOM 528 N N . PRO A 1 73 ? 25.165 0.761 -9.950 1.00 86.62 73 PRO A N 1
ATOM 529 C CA . PRO A 1 73 ? 26.095 1.452 -10.847 1.00 86.62 73 PRO A CA 1
ATOM 530 C C . PRO A 1 73 ? 25.422 2.412 -11.835 1.00 86.62 73 PRO A C 1
ATOM 532 O O . PRO A 1 73 ? 26.081 3.329 -12.321 1.00 86.62 73 PRO A O 1
ATOM 535 N N . ASP A 1 74 ? 24.143 2.183 -12.135 1.00 82.75 74 ASP A N 1
ATOM 536 C CA . ASP A 1 74 ? 23.392 2.880 -13.179 1.00 82.75 74 ASP A CA 1
ATOM 537 C C . ASP A 1 74 ? 22.512 4.010 -12.606 1.00 82.75 74 ASP A C 1
ATOM 539 O O . ASP A 1 74 ? 22.116 4.916 -13.336 1.00 82.75 74 ASP A O 1
ATOM 543 N N . THR A 1 75 ? 22.265 4.016 -11.290 1.00 83.31 75 THR A N 1
ATOM 544 C CA . THR A 1 75 ? 21.451 5.035 -10.612 1.00 83.31 75 THR A CA 1
ATOM 545 C C . THR A 1 75 ? 22.247 6.319 -10.354 1.00 83.31 75 THR A C 1
ATOM 547 O O . THR A 1 75 ? 23.280 6.305 -9.678 1.00 83.31 75 THR A O 1
ATOM 550 N N . SER A 1 76 ? 21.744 7.471 -10.810 1.00 89.12 76 SER A N 1
ATOM 551 C CA . SER A 1 76 ? 22.350 8.762 -10.465 1.00 89.12 76 SER A CA 1
ATOM 552 C C . SER A 1 76 ? 22.165 9.104 -8.976 1.00 89.12 76 SER A C 1
ATOM 554 O O . SER A 1 76 ? 21.302 8.556 -8.288 1.00 89.12 76 SER A O 1
ATOM 556 N N . GLY A 1 77 ? 22.949 10.055 -8.453 1.00 90.06 77 GLY A N 1
ATOM 557 C CA . GLY A 1 77 ? 22.763 10.539 -7.077 1.00 90.06 77 GLY A CA 1
ATOM 558 C C . GLY A 1 77 ? 21.368 11.136 -6.843 1.00 90.06 77 GLY A C 1
ATOM 559 O O . GLY A 1 77 ? 20.729 10.828 -5.844 1.00 90.06 77 GLY A O 1
ATOM 560 N N . ALA A 1 78 ? 20.857 11.908 -7.807 1.00 89.56 78 ALA A N 1
ATOM 561 C CA . ALA A 1 78 ? 19.519 12.494 -7.732 1.00 89.56 78 ALA A CA 1
ATOM 562 C C . ALA A 1 78 ? 18.412 11.426 -7.769 1.00 89.56 78 ALA A C 1
ATOM 564 O O . ALA A 1 78 ? 17.442 11.519 -7.017 1.00 89.56 78 ALA A O 1
ATOM 565 N N . ASP A 1 79 ? 18.575 10.387 -8.592 1.00 89.44 79 ASP A N 1
ATOM 566 C CA . ASP A 1 79 ? 17.622 9.272 -8.647 1.00 89.44 79 ASP A CA 1
ATOM 567 C C . ASP A 1 79 ? 17.672 8.439 -7.366 1.00 89.44 79 ASP A C 1
ATOM 569 O O . ASP A 1 79 ? 16.632 8.019 -6.865 1.00 89.44 79 ASP A O 1
ATOM 573 N N . THR A 1 80 ? 18.861 8.260 -6.786 1.00 90.38 80 THR A N 1
ATOM 574 C CA . THR A 1 80 ? 19.035 7.603 -5.484 1.00 90.38 80 THR A CA 1
ATOM 575 C C . THR A 1 80 ? 18.304 8.374 -4.386 1.00 90.38 80 THR A C 1
ATOM 577 O O . THR A 1 80 ? 17.534 7.785 -3.627 1.00 90.38 80 THR A O 1
ATOM 580 N N . ASP A 1 81 ? 18.487 9.695 -4.324 1.00 92.06 81 ASP A N 1
ATOM 581 C CA . ASP A 1 81 ? 17.809 10.552 -3.349 1.00 92.06 81 ASP A CA 1
ATOM 582 C C . ASP A 1 81 ? 16.284 10.483 -3.511 1.00 92.06 81 ASP A C 1
ATOM 584 O O . ASP A 1 81 ? 15.552 10.352 -2.525 1.00 92.06 81 ASP A O 1
ATOM 588 N N . TYR A 1 82 ? 15.794 10.496 -4.753 1.00 90.94 82 TYR A N 1
ATOM 589 C CA . TYR A 1 82 ? 14.370 10.361 -5.050 1.00 90.94 82 TYR A CA 1
ATOM 590 C C . TYR A 1 82 ? 13.823 8.976 -4.661 1.00 90.94 82 TYR A C 1
ATOM 592 O O . TYR A 1 82 ? 12.776 8.884 -4.015 1.00 90.94 82 TYR A O 1
ATOM 600 N N . GLN A 1 83 ? 14.551 7.896 -4.963 1.00 90.75 83 GLN A N 1
ATOM 601 C CA . GLN A 1 83 ? 14.222 6.521 -4.561 1.00 90.75 83 GLN A CA 1
ATOM 602 C C . GLN A 1 83 ? 14.161 6.363 -3.042 1.00 90.75 83 GLN A C 1
ATOM 604 O O . GLN A 1 83 ? 13.231 5.734 -2.534 1.00 90.75 83 GLN A O 1
ATOM 609 N N . ILE A 1 84 ? 15.083 6.974 -2.297 1.00 91.38 84 ILE A N 1
ATOM 610 C CA . ILE A 1 84 ? 15.051 6.977 -0.830 1.00 91.38 84 ILE A CA 1
ATOM 611 C C . ILE A 1 84 ? 13.849 7.778 -0.329 1.00 91.38 84 ILE A C 1
ATOM 613 O O . ILE A 1 84 ? 13.112 7.307 0.540 1.00 91.38 84 ILE A O 1
ATOM 617 N N . ALA A 1 85 ? 13.618 8.972 -0.874 1.00 91.88 85 ALA A N 1
ATOM 618 C CA . ALA A 1 85 ? 12.522 9.830 -0.448 1.00 91.88 85 ALA A CA 1
ATOM 619 C C . ALA A 1 85 ? 11.157 9.147 -0.646 1.00 91.88 85 ALA A C 1
ATOM 621 O O . ALA A 1 85 ? 10.351 9.078 0.285 1.00 91.88 85 ALA A O 1
ATOM 622 N N . VAL A 1 86 ? 10.919 8.574 -1.828 1.00 89.69 86 VAL A N 1
ATOM 623 C CA . VAL A 1 86 ? 9.647 7.922 -2.158 1.00 89.69 86 VAL A CA 1
ATOM 624 C C . VAL A 1 86 ? 9.551 6.519 -1.5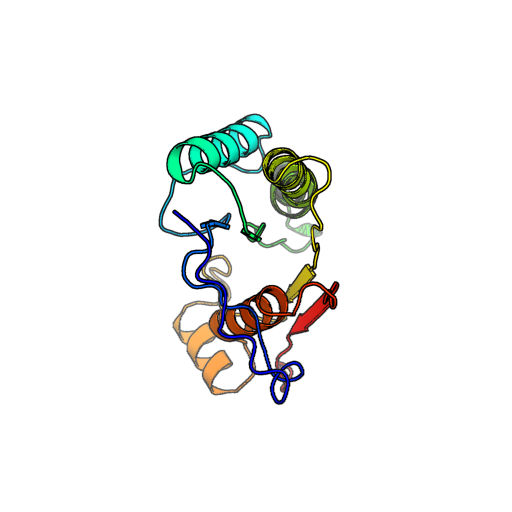63 1.00 89.69 86 VAL A C 1
ATOM 626 O O . VAL A 1 86 ? 8.548 6.204 -0.933 1.00 89.69 86 VAL A O 1
ATOM 629 N N . GLY A 1 87 ? 10.559 5.666 -1.740 1.00 88.31 87 GLY A N 1
ATOM 630 C CA . GLY A 1 87 ? 10.496 4.249 -1.364 1.00 88.31 87 GLY A CA 1
ATOM 631 C C . GLY A 1 87 ? 10.734 3.976 0.121 1.00 88.31 87 GLY A C 1
ATOM 632 O O . GLY A 1 87 ? 10.217 2.994 0.652 1.00 88.31 87 GLY A O 1
ATOM 633 N N . PHE A 1 88 ? 11.484 4.843 0.805 1.00 90.25 88 PHE A N 1
ATOM 634 C CA . PHE A 1 88 ? 11.778 4.683 2.226 1.00 90.25 88 PHE A CA 1
ATOM 635 C C . PHE A 1 88 ? 11.115 5.766 3.068 1.00 90.25 88 PHE A C 1
ATOM 637 O O . PHE A 1 88 ? 10.268 5.435 3.886 1.00 90.25 88 PHE A O 1
ATOM 644 N N . THR A 1 89 ? 11.448 7.045 2.869 1.00 91.69 89 THR A N 1
ATOM 645 C CA . THR A 1 89 ? 11.033 8.150 3.755 1.00 91.69 89 THR A CA 1
ATOM 646 C C . THR A 1 89 ? 9.521 8.383 3.767 1.00 91.69 89 THR A C 1
ATOM 648 O O . THR A 1 89 ? 8.954 8.695 4.821 1.00 91.69 89 THR A O 1
ATOM 651 N N . SER A 1 90 ? 8.835 8.194 2.637 1.00 90.81 90 SER A N 1
ATOM 652 C CA . SER A 1 90 ? 7.378 8.364 2.560 1.00 90.81 90 SER A CA 1
ATOM 653 C C . SER A 1 90 ? 6.609 7.366 3.440 1.00 90.81 90 SER A C 1
ATOM 655 O O . SER A 1 90 ? 5.535 7.684 3.953 1.00 90.81 90 SER A O 1
ATOM 657 N N . CYS A 1 91 ? 7.171 6.177 3.682 1.00 91.31 91 CYS A N 1
ATOM 658 C CA . CYS A 1 91 ? 6.528 5.120 4.455 1.00 91.31 91 CYS A CA 1
ATOM 659 C C . CYS A 1 91 ? 6.346 5.477 5.947 1.00 91.31 91 CYS A C 1
ATOM 661 O O . CYS A 1 91 ? 5.199 5.539 6.410 1.00 91.31 91 CYS A O 1
ATOM 663 N N . PRO A 1 92 ? 7.410 5.769 6.726 1.00 90.81 92 PRO A N 1
ATOM 664 C CA . PRO A 1 92 ? 7.276 6.163 8.121 1.00 90.81 92 PRO A CA 1
ATOM 665 C C . PRO A 1 92 ? 6.576 7.517 8.272 1.00 90.81 92 PRO A C 1
ATOM 667 O O . PRO A 1 92 ? 5.767 7.672 9.186 1.00 90.81 92 PRO A O 1
ATOM 670 N N . THR A 1 93 ? 6.816 8.481 7.374 1.00 91.00 93 THR A N 1
ATOM 671 C CA . THR A 1 93 ? 6.162 9.800 7.456 1.00 91.00 93 THR A CA 1
ATOM 672 C C . THR A 1 93 ? 4.663 9.710 7.165 1.00 91.00 93 THR A C 1
ATOM 674 O O . THR A 1 93 ? 3.858 10.223 7.944 1.00 91.00 93 THR A O 1
ATOM 677 N N . GLY A 1 94 ? 4.259 8.978 6.123 1.00 91.38 94 GLY A N 1
ATOM 678 C CA . GLY A 1 94 ? 2.854 8.724 5.814 1.00 91.38 94 GLY A CA 1
ATOM 679 C C . GLY A 1 94 ? 2.150 7.904 6.896 1.00 91.38 94 GLY A C 1
ATOM 680 O O . GLY A 1 94 ? 1.012 8.201 7.263 1.00 91.38 94 GLY A O 1
ATOM 681 N N . THR A 1 95 ? 2.842 6.928 7.487 1.00 91.75 95 THR A N 1
ATOM 682 C CA . THR A 1 95 ? 2.322 6.169 8.634 1.00 91.75 95 THR A CA 1
ATOM 683 C C . THR A 1 95 ? 2.078 7.080 9.837 1.00 91.75 95 THR A C 1
ATOM 685 O O . THR A 1 95 ? 1.005 7.027 10.436 1.00 91.75 95 THR A O 1
ATOM 688 N N . GLN A 1 96 ? 3.021 7.967 10.168 1.00 90.06 96 GLN A N 1
ATOM 689 C CA . GLN A 1 96 ? 2.857 8.929 11.259 1.00 90.06 96 GLN A CA 1
ATOM 690 C C . GLN A 1 96 ? 1.680 9.884 11.001 1.00 90.06 96 GLN A C 1
ATOM 692 O O . GLN A 1 96 ? 0.849 10.100 11.887 1.00 90.06 96 GLN A O 1
ATOM 697 N N . ALA A 1 97 ? 1.556 10.399 9.775 1.00 90.12 97 ALA A N 1
ATOM 698 C CA . ALA A 1 97 ? 0.452 11.267 9.375 1.00 90.12 97 ALA A CA 1
ATOM 699 C C . ALA A 1 97 ? -0.918 10.570 9.487 1.00 90.12 97 ALA A C 1
ATOM 701 O O . ALA A 1 97 ? -1.890 11.189 9.939 1.00 90.12 97 ALA A O 1
ATOM 702 N N . ALA A 1 98 ? -0.994 9.286 9.127 1.00 90.75 98 ALA A N 1
ATOM 703 C CA . ALA A 1 98 ? -2.195 8.473 9.284 1.00 90.75 98 ALA A CA 1
ATOM 704 C C . ALA A 1 98 ? -2.538 8.235 10.763 1.00 90.75 98 ALA A C 1
ATOM 706 O O . ALA A 1 98 ? -3.672 8.486 11.176 1.00 90.75 98 ALA A O 1
ATOM 707 N N . VAL A 1 99 ? -1.562 7.802 11.571 1.00 90.12 99 VAL A N 1
ATOM 708 C CA . VAL A 1 99 ? -1.737 7.511 13.005 1.00 90.12 99 VAL A CA 1
ATOM 709 C C . VAL A 1 99 ? -2.263 8.734 13.755 1.00 90.12 99 VAL A C 1
ATOM 711 O O . VAL A 1 99 ? -3.259 8.626 14.473 1.00 90.12 99 VAL A O 1
ATOM 714 N N . ASN A 1 100 ? -1.685 9.914 13.512 1.00 87.12 100 ASN A N 1
ATOM 715 C CA . ASN A 1 100 ? -2.117 11.164 14.146 1.00 87.12 100 ASN A CA 1
ATOM 716 C C . ASN A 1 100 ? -3.595 11.493 13.860 1.00 87.12 100 ASN A C 1
ATOM 718 O O . ASN A 1 100 ? -4.292 12.040 14.714 1.00 87.12 100 ASN A O 1
ATOM 722 N N . ARG A 1 101 ? -4.110 11.114 12.682 1.00 84.81 101 ARG A N 1
ATOM 723 C CA . ARG A 1 101 ? -5.508 11.348 12.271 1.00 84.81 101 ARG A CA 1
ATOM 724 C C . ARG A 1 101 ? -6.470 10.239 12.706 1.00 84.81 101 ARG A C 1
ATOM 726 O O . ARG A 1 101 ? -7.681 10.457 12.747 1.00 84.81 101 ARG A O 1
ATOM 733 N N . MET A 1 102 ? -5.964 9.059 13.067 1.00 87.06 102 MET A N 1
ATOM 734 C CA . MET A 1 102 ? -6.782 7.951 13.578 1.00 87.06 102 MET A CA 1
ATOM 735 C C . MET A 1 102 ? -7.250 8.155 15.039 1.00 87.06 102 MET A C 1
ATOM 737 O O . MET A 1 102 ? -8.231 7.512 15.426 1.00 87.06 102 MET A O 1
ATOM 741 N N . LYS A 1 103 ? -6.675 9.147 15.753 1.00 72.62 103 LYS A N 1
ATOM 742 C CA . LYS A 1 103 ? -6.871 9.592 17.160 1.00 72.62 103 LYS A CA 1
ATOM 743 C C . LYS A 1 103 ? -6.009 8.876 18.209 1.00 72.62 103 LYS A C 1
ATOM 745 O O . LYS A 1 103 ? -5.785 7.671 18.127 1.00 72.62 103 LYS A O 1
ATOM 750 N N . GLU A 1 104 ? -5.624 9.623 19.243 1.00 56.66 104 GLU A N 1
ATOM 751 C CA . GLU A 1 104 ? -4.966 9.153 20.471 1.00 56.66 104 GLU A CA 1
ATOM 752 C C . GLU A 1 104 ? -5.856 8.153 21.246 1.00 56.66 104 GLU A C 1
ATOM 754 O O . GLU A 1 104 ? -7.075 8.321 21.312 1.00 56.66 104 GLU A O 1
ATOM 759 N N . GLY A 1 105 ? -5.267 7.072 21.777 1.00 59.28 105 GLY A N 1
ATOM 760 C CA . GLY A 1 105 ? -5.992 5.969 22.438 1.00 59.28 105 GLY A CA 1
ATOM 761 C C . GLY A 1 105 ? -6.592 4.911 21.495 1.00 59.28 105 GLY A C 1
ATOM 762 O O . GLY A 1 105 ? -7.309 4.013 21.940 1.00 59.28 105 GLY A O 1
ATOM 763 N N . SER A 1 106 ? -6.316 4.996 20.191 1.00 67.75 106 SER A N 1
ATOM 764 C CA . SER A 1 106 ? -6.788 4.020 19.205 1.00 67.75 106 SER A CA 1
ATOM 765 C C . SER A 1 106 ? -5.973 2.722 19.238 1.00 67.75 106 SER A C 1
ATOM 767 O O . SER A 1 106 ? -4.750 2.736 19.172 1.00 67.75 106 SER A O 1
ATOM 769 N N . ASP A 1 107 ? -6.671 1.587 19.257 1.00 85.69 107 ASP A N 1
ATOM 770 C CA . ASP A 1 107 ? -6.128 0.240 19.010 1.00 85.69 107 ASP A CA 1
ATOM 771 C C . ASP A 1 107 ? -5.771 0.091 17.518 1.00 85.69 107 ASP A C 1
ATOM 773 O O . ASP A 1 107 ? -6.584 -0.376 16.706 1.00 85.69 107 ASP A O 1
ATOM 777 N N . ILE A 1 108 ? -4.608 0.631 17.145 1.00 89.88 108 ILE A N 1
ATOM 778 C CA . ILE A 1 108 ? -4.093 0.670 15.772 1.00 89.88 108 ILE A CA 1
ATOM 779 C C . ILE A 1 108 ? -3.262 -0.581 15.509 1.00 89.88 108 ILE A C 1
ATOM 781 O O . ILE A 1 108 ? -2.386 -0.949 16.287 1.00 89.88 108 ILE A O 1
ATOM 785 N N . LYS A 1 109 ? -3.502 -1.197 14.352 1.00 92.88 109 LYS A N 1
ATOM 786 C CA . LYS A 1 109 ? -2.670 -2.273 13.821 1.00 92.88 109 LYS A CA 1
ATOM 787 C C . LYS A 1 109 ? -1.795 -1.714 12.713 1.00 92.88 109 LYS A C 1
ATOM 789 O O . LYS A 1 109 ? -2.306 -1.055 11.811 1.00 92.88 109 LYS A O 1
ATOM 794 N N . ILE A 1 110 ? -0.506 -2.019 12.776 1.00 93.56 110 ILE A N 1
ATOM 795 C CA . ILE A 1 110 ? 0.468 -1.706 11.731 1.00 93.56 110 ILE A CA 1
ATOM 796 C C . ILE A 1 110 ? 0.994 -3.036 11.202 1.00 93.56 110 ILE A C 1
ATOM 798 O O . ILE A 1 110 ? 1.304 -3.935 11.987 1.00 93.56 110 ILE A O 1
ATOM 802 N N . GLY A 1 111 ? 1.072 -3.167 9.882 1.00 94.75 111 GLY A N 1
ATOM 803 C CA . GLY A 1 111 ? 1.640 -4.346 9.253 1.00 94.75 111 GLY A CA 1
ATOM 804 C C . GLY A 1 111 ? 2.245 -4.039 7.892 1.00 94.75 111 GLY A C 1
ATOM 805 O O . GLY A 1 111 ? 1.875 -3.059 7.248 1.00 94.75 111 GLY A O 1
ATOM 806 N N . LEU A 1 112 ? 3.180 -4.891 7.483 1.00 95.69 112 LEU A N 1
ATOM 807 C CA . LEU A 1 112 ? 3.910 -4.810 6.225 1.00 95.69 112 LEU A CA 1
ATOM 808 C C . LEU A 1 112 ? 3.545 -5.998 5.330 1.00 95.69 112 LEU A C 1
ATOM 810 O O . LEU A 1 112 ? 3.562 -7.145 5.780 1.00 95.69 112 LEU A O 1
ATOM 814 N N . ILE A 1 113 ? 3.263 -5.717 4.059 1.00 96.38 113 ILE A N 1
ATOM 815 C CA . ILE A 1 113 ? 3.186 -6.735 3.012 1.00 96.38 113 ILE A CA 1
ATOM 816 C C . ILE A 1 113 ? 4.443 -6.598 2.167 1.00 96.38 113 ILE A C 1
ATOM 818 O O . ILE A 1 113 ? 4.690 -5.532 1.610 1.00 96.38 113 ILE A O 1
ATOM 822 N N . GLU A 1 114 ? 5.226 -7.667 2.084 1.00 95.62 114 GLU A N 1
ATOM 823 C CA . GLU A 1 114 ? 6.371 -7.776 1.185 1.00 95.62 114 GLU A CA 1
ATOM 824 C C . GLU A 1 114 ? 5.927 -8.533 -0.078 1.00 95.62 114 GLU A C 1
ATOM 826 O O . GLU A 1 114 ? 5.823 -9.768 -0.056 1.00 95.62 114 GLU A O 1
ATOM 831 N N . PRO A 1 115 ? 5.601 -7.823 -1.173 1.00 93.44 115 PRO A N 1
ATOM 832 C CA . PRO A 1 115 ? 5.296 -8.464 -2.438 1.00 93.44 115 PRO A CA 1
ATOM 833 C C . PRO A 1 115 ? 6.573 -9.029 -3.065 1.00 93.44 115 PRO A C 1
ATOM 835 O O . PRO A 1 115 ? 7.601 -8.362 -3.158 1.00 93.44 115 PRO A O 1
ATOM 838 N N . GLY A 1 116 ? 6.485 -10.261 -3.551 1.00 92.19 116 GLY A N 1
ATOM 839 C CA . GLY A 1 116 ? 7.458 -10.848 -4.455 1.00 92.19 116 GLY A CA 1
ATOM 840 C C . GLY A 1 116 ? 7.308 -10.285 -5.867 1.00 92.19 116 GLY A C 1
ATOM 841 O O . GLY A 1 116 ? 6.699 -9.238 -6.097 1.00 92.19 116 GLY A O 1
ATOM 842 N N . PHE A 1 117 ? 7.856 -10.998 -6.847 1.00 91.75 117 PHE A N 1
ATOM 843 C CA . PHE A 1 117 ? 7.872 -10.534 -8.229 1.00 91.75 117 PHE A CA 1
ATOM 844 C C . PHE A 1 117 ? 6.451 -10.414 -8.813 1.00 91.75 117 PHE A C 1
ATOM 846 O O . PHE A 1 117 ? 5.826 -11.413 -9.164 1.00 91.75 117 PHE A O 1
ATOM 853 N N . THR A 1 118 ? 5.944 -9.180 -8.885 1.00 91.75 118 THR A N 1
ATOM 854 C CA . THR A 1 118 ? 4.538 -8.845 -9.166 1.00 91.75 118 THR A CA 1
ATOM 855 C C . THR A 1 118 ? 4.444 -7.962 -10.408 1.00 91.75 118 THR A C 1
ATOM 857 O O . THR A 1 118 ? 5.280 -7.079 -10.604 1.00 91.75 118 THR A O 1
ATOM 860 N N . GLY A 1 119 ? 3.439 -8.200 -11.250 1.00 89.50 119 GLY A N 1
ATOM 861 C CA . GLY A 1 119 ? 3.142 -7.337 -12.393 1.00 89.50 119 GLY A CA 1
ATOM 862 C C . GLY A 1 119 ? 2.715 -5.941 -11.934 1.00 89.50 119 GLY A C 1
ATOM 863 O O . GLY A 1 119 ? 1.883 -5.813 -11.036 1.00 89.50 119 GLY A O 1
ATOM 864 N N . ALA A 1 120 ? 3.303 -4.904 -12.531 1.00 84.44 120 ALA A N 1
ATOM 865 C CA . ALA A 1 120 ? 3.055 -3.509 -12.185 1.00 84.44 120 ALA A CA 1
ATOM 866 C C . ALA A 1 120 ? 3.454 -2.556 -13.324 1.00 84.44 120 ALA A C 1
ATOM 868 O O . ALA A 1 120 ? 4.279 -2.891 -14.180 1.00 84.44 120 ALA A O 1
ATOM 869 N N . ASP A 1 121 ? 2.914 -1.337 -13.284 1.00 77.88 121 ASP A N 1
ATOM 870 C CA . ASP A 1 121 ? 3.103 -0.318 -14.325 1.00 77.88 121 ASP A CA 1
ATOM 871 C C . ASP A 1 121 ? 4.466 0.394 -14.276 1.00 77.88 121 ASP A C 1
ATOM 873 O O . ASP A 1 121 ? 4.823 1.104 -15.208 1.00 77.88 121 ASP A O 1
ATOM 877 N N . PHE A 1 122 ? 5.266 0.195 -13.227 1.00 72.69 122 PHE A N 1
ATOM 878 C CA . PHE A 1 122 ? 6.582 0.833 -13.088 1.00 72.69 122 PHE A CA 1
ATOM 879 C C . PHE A 1 122 ? 7.753 0.012 -13.667 1.00 72.69 122 PHE A C 1
ATOM 881 O O . PHE A 1 122 ? 8.905 0.401 -13.520 1.00 72.69 122 PHE A O 1
ATOM 888 N N . ARG A 1 123 ? 7.505 -1.129 -14.329 1.00 63.34 123 ARG A N 1
ATOM 889 C CA . ARG A 1 123 ? 8.556 -2.044 -14.838 1.00 63.34 123 ARG A CA 1
ATOM 890 C C . ARG A 1 123 ? 8.775 -1.950 -16.359 1.00 63.34 123 ARG A C 1
ATOM 892 O O . ARG A 1 123 ? 8.963 -2.974 -17.018 1.00 63.34 123 ARG A O 1
ATOM 899 N N . TYR A 1 124 ? 8.772 -0.742 -16.922 1.00 60.91 124 TYR A N 1
ATOM 900 C CA . TYR A 1 124 ? 9.089 -0.509 -18.340 1.00 60.91 124 TYR A CA 1
ATOM 901 C C . TYR A 1 124 ? 10.501 0.079 -18.492 1.00 60.91 124 TYR A C 1
ATOM 903 O O . TYR A 1 124 ? 10.847 0.957 -17.705 1.00 60.91 124 TYR A O 1
ATOM 911 N N . PRO A 1 125 ? 11.316 -0.373 -19.471 1.00 66.50 125 PRO A N 1
ATOM 912 C CA . PRO A 1 125 ? 10.955 -1.193 -20.639 1.00 66.50 125 PRO A CA 1
ATOM 913 C C . PRO A 1 125 ? 11.126 -2.720 -20.486 1.00 66.50 125 PRO A C 1
ATOM 915 O O . PRO A 1 125 ? 10.657 -3.457 -21.351 1.00 66.50 125 PRO A O 1
ATOM 918 N N . ASP A 1 126 ? 11.742 -3.224 -19.411 1.00 78.75 126 ASP A N 1
ATOM 919 C CA . ASP A 1 126 ? 12.154 -4.641 -19.308 1.00 78.75 126 ASP A CA 1
ATOM 920 C C . ASP A 1 126 ? 11.006 -5.659 -19.222 1.00 78.75 126 ASP A C 1
ATOM 922 O O . ASP A 1 126 ? 11.188 -6.856 -19.501 1.00 78.75 126 ASP A O 1
ATOM 926 N N . TYR A 1 127 ? 9.817 -5.207 -18.820 1.00 86.44 127 TYR A N 1
ATOM 927 C CA . TYR A 1 127 ? 8.626 -6.035 -18.663 1.00 86.44 127 TYR A CA 1
ATOM 928 C C . TYR A 1 127 ? 7.425 -5.404 -19.377 1.00 86.44 127 TYR A C 1
ATOM 930 O O . TYR A 1 127 ? 6.498 -4.929 -18.717 1.00 86.44 127 TYR A O 1
ATOM 938 N N . PRO A 1 128 ? 7.393 -5.427 -20.727 1.00 89.62 128 PRO A N 1
ATOM 939 C CA . PRO A 1 128 ? 6.226 -4.985 -21.483 1.00 89.62 128 PRO A CA 1
ATOM 940 C C . PRO A 1 128 ? 4.981 -5.814 -21.109 1.00 89.62 128 PRO A C 1
ATOM 942 O O . PRO A 1 128 ? 5.124 -6.953 -20.642 1.00 89.62 128 PRO A O 1
ATOM 945 N N . PRO A 1 129 ? 3.754 -5.310 -21.354 1.00 90.75 129 PRO A N 1
ATOM 946 C CA . PRO A 1 129 ? 2.529 -5.954 -20.871 1.00 90.75 129 PRO A CA 1
ATOM 947 C C . PRO A 1 129 ? 2.379 -7.414 -21.323 1.00 90.75 129 PRO A C 1
ATOM 949 O O . PRO A 1 129 ? 1.925 -8.265 -20.560 1.00 90.75 129 PRO A O 1
ATOM 952 N N . GLU A 1 130 ? 2.805 -7.739 -22.546 1.00 92.50 130 GLU A N 1
ATOM 953 C CA . GLU A 1 130 ? 2.768 -9.110 -23.072 1.00 92.50 130 GLU A CA 1
ATOM 954 C C . GLU A 1 130 ? 3.685 -10.064 -22.296 1.00 92.50 130 GLU A C 1
ATOM 956 O O . GLU A 1 130 ? 3.280 -11.180 -21.961 1.00 92.50 130 GLU A O 1
ATOM 961 N N . LYS A 1 131 ? 4.893 -9.610 -21.937 1.00 92.00 131 LYS A N 1
ATOM 962 C CA . LYS A 1 131 ? 5.837 -10.388 -21.124 1.00 92.00 131 LYS A CA 1
ATOM 963 C C . LYS A 1 131 ? 5.297 -10.593 -19.711 1.00 92.00 131 LYS A C 1
ATOM 965 O O . LYS A 1 131 ? 5.379 -11.709 -19.202 1.00 92.00 131 LYS A O 1
ATOM 970 N N . GLN A 1 132 ? 4.697 -9.565 -19.103 1.00 92.69 132 GLN A N 1
ATOM 971 C CA . GLN A 1 132 ? 4.047 -9.701 -17.794 1.00 92.69 132 GLN A CA 1
ATOM 972 C C . GLN A 1 132 ? 2.932 -10.757 -17.838 1.00 92.69 132 GLN A C 1
ATOM 974 O O . GLN A 1 132 ? 2.931 -11.692 -17.038 1.00 92.69 132 GLN A O 1
ATOM 979 N N . ARG A 1 133 ? 2.039 -10.688 -18.837 1.00 93.50 133 ARG A N 1
ATOM 980 C CA . ARG A 1 133 ? 0.962 -11.678 -19.036 1.00 93.50 133 ARG A CA 1
ATOM 981 C C . ARG A 1 133 ? 1.497 -13.100 -19.208 1.00 93.50 133 ARG A C 1
ATOM 983 O O . ARG A 1 133 ? 0.953 -14.026 -18.610 1.00 93.50 133 ARG A O 1
ATOM 990 N N . ALA A 1 134 ? 2.560 -13.278 -19.992 1.00 94.25 134 ALA A N 1
ATOM 991 C CA . ALA A 1 134 ? 3.178 -14.584 -20.201 1.00 94.25 134 ALA A CA 1
ATOM 992 C C . ALA A 1 134 ? 3.786 -15.161 -18.909 1.00 94.25 134 ALA A C 1
ATOM 994 O O . ALA A 1 134 ? 3.632 -16.353 -18.646 1.00 94.25 134 ALA A O 1
ATOM 995 N N . LEU A 1 135 ? 4.446 -14.334 -18.091 1.00 93.75 135 LEU A N 1
ATOM 996 C CA . LEU A 1 135 ? 5.021 -14.754 -16.807 1.00 93.75 135 LEU A CA 1
ATOM 997 C C . LEU A 1 135 ? 3.935 -15.096 -15.779 1.00 93.75 135 LEU A C 1
ATOM 999 O O . LEU A 1 135 ? 4.044 -16.116 -15.097 1.00 93.75 135 LEU A O 1
ATOM 1003 N N . ILE A 1 136 ? 2.859 -14.307 -15.723 1.00 94.31 136 ILE A N 1
ATOM 1004 C CA . ILE A 1 136 ? 1.681 -14.584 -14.887 1.00 94.31 136 ILE A CA 1
ATOM 1005 C C . ILE A 1 136 ? 1.056 -15.929 -15.276 1.00 94.31 136 ILE A C 1
ATOM 1007 O O . ILE A 1 136 ? 0.781 -16.754 -14.411 1.00 94.31 136 ILE A O 1
ATOM 1011 N N . ALA A 1 137 ? 0.879 -16.194 -16.575 1.00 94.81 137 ALA A N 1
ATOM 1012 C CA . ALA A 1 137 ? 0.315 -17.457 -17.062 1.00 94.81 137 ALA A CA 1
ATOM 1013 C C . ALA A 1 137 ? 1.178 -18.692 -16.731 1.00 94.81 137 ALA A C 1
ATOM 1015 O O . ALA A 1 137 ? 0.687 -19.818 -16.777 1.00 94.81 137 ALA A O 1
ATOM 1016 N N . ARG A 1 138 ? 2.462 -18.495 -16.409 1.00 94.62 138 ARG A N 1
ATOM 1017 C CA . ARG A 1 138 ? 3.415 -19.559 -16.052 1.00 94.62 138 ARG A CA 1
ATOM 1018 C C . ARG A 1 138 ? 3.597 -19.738 -14.538 1.00 94.62 138 ARG A C 1
ATOM 1020 O O . ARG A 1 138 ? 4.419 -20.565 -14.136 1.00 94.62 138 ARG A O 1
ATOM 1027 N N . ASP A 1 139 ? 2.849 -19.002 -13.712 1.00 94.69 139 ASP A N 1
ATOM 1028 C CA . ASP A 1 139 ? 3.023 -18.880 -12.253 1.00 94.69 139 ASP A CA 1
ATOM 1029 C C . ASP A 1 139 ? 4.392 -18.294 -11.836 1.00 94.69 139 ASP A C 1
ATOM 1031 O O . ASP A 1 139 ? 4.906 -18.605 -10.759 1.00 94.69 139 ASP A O 1
ATOM 1035 N N . GLN A 1 140 ? 5.017 -17.488 -12.699 1.00 94.12 140 GLN A N 1
ATOM 1036 C CA . GLN A 1 140 ? 6.352 -16.900 -12.488 1.00 94.12 140 GLN A CA 1
ATOM 1037 C C . GLN A 1 140 ? 6.309 -15.408 -12.151 1.00 94.12 140 GLN A C 1
ATOM 1039 O O . GLN A 1 140 ? 7.352 -14.797 -11.942 1.00 94.12 140 GLN A O 1
ATOM 1044 N N . MET A 1 141 ? 5.117 -14.822 -12.111 1.00 93.75 141 MET A N 1
ATOM 1045 C CA . MET A 1 141 ? 4.867 -13.445 -11.705 1.00 93.75 141 MET A CA 1
ATOM 1046 C C . MET A 1 141 ? 3.497 -13.394 -11.030 1.00 93.75 141 MET A C 1
ATOM 1048 O O . MET A 1 141 ? 2.543 -13.994 -11.527 1.00 93.75 141 MET A O 1
ATOM 1052 N N . LEU A 1 142 ? 3.414 -12.703 -9.899 1.00 95.38 142 LEU A N 1
ATOM 1053 C CA . LEU A 1 142 ? 2.161 -12.456 -9.196 1.00 95.38 142 LEU A CA 1
ATOM 1054 C C . LEU A 1 142 ? 1.331 -11.412 -9.938 1.00 95.38 142 LEU A C 1
ATOM 1056 O O . LEU A 1 142 ? 1.862 -10.532 -10.623 1.00 95.38 142 LEU A O 1
ATOM 1060 N N . ARG A 1 143 ? 0.020 -11.475 -9.750 1.00 94.81 143 ARG A N 1
ATOM 1061 C CA . ARG A 1 143 ? -0.889 -10.392 -10.107 1.00 94.81 143 ARG A CA 1
ATOM 1062 C C . ARG A 1 143 ? -1.022 -9.426 -8.930 1.00 94.81 143 ARG A C 1
ATOM 1064 O O . ARG A 1 143 ? -0.821 -9.808 -7.777 1.00 94.81 143 ARG A O 1
ATOM 1071 N N . ALA A 1 144 ? -1.420 -8.185 -9.199 1.00 92.44 144 ALA A N 1
ATOM 1072 C CA . ALA A 1 144 ? -1.709 -7.222 -8.135 1.00 92.44 144 ALA A CA 1
ATOM 1073 C C . ALA A 1 144 ? -2.823 -7.729 -7.193 1.00 92.44 144 ALA A C 1
ATOM 1075 O O . ALA A 1 144 ? -2.804 -7.459 -5.991 1.00 92.44 144 ALA A O 1
ATOM 1076 N N . GLU A 1 145 ? -3.761 -8.524 -7.715 1.00 95.56 145 GLU A N 1
ATOM 1077 C CA . GLU A 1 145 ? -4.836 -9.152 -6.949 1.00 95.56 145 GLU A CA 1
ATOM 1078 C C . GLU A 1 145 ? -4.318 -10.101 -5.860 1.00 95.56 145 GLU A C 1
ATOM 1080 O O . GLU A 1 145 ? -4.932 -10.182 -4.796 1.00 95.56 145 GLU A O 1
ATOM 1085 N N . ASP A 1 146 ? -3.178 -10.765 -6.068 1.00 96.69 146 ASP A N 1
ATOM 1086 C CA . ASP A 1 146 ? -2.589 -11.656 -5.061 1.00 96.69 146 ASP A CA 1
ATOM 1087 C C . ASP A 1 146 ? -2.158 -10.858 -3.815 1.00 96.69 146 ASP A C 1
ATOM 1089 O O . ASP A 1 146 ? -2.380 -11.276 -2.674 1.00 96.69 146 ASP A O 1
ATOM 1093 N N . ILE A 1 147 ? -1.629 -9.647 -4.025 1.00 96.00 147 ILE A N 1
ATOM 1094 C CA . ILE A 1 147 ? -1.266 -8.710 -2.953 1.00 96.00 147 ILE A CA 1
ATOM 1095 C C . ILE A 1 147 ? -2.519 -8.112 -2.303 1.00 96.00 147 ILE A C 1
ATOM 1097 O O . ILE A 1 147 ? -2.579 -7.959 -1.080 1.00 96.00 147 ILE A O 1
ATOM 1101 N N . ALA A 1 148 ? -3.559 -7.831 -3.091 1.00 94.81 148 ALA A N 1
ATOM 1102 C CA . ALA A 1 148 ? -4.831 -7.333 -2.576 1.00 94.81 148 ALA A CA 1
ATOM 1103 C C . ALA A 1 148 ? -5.533 -8.350 -1.655 1.00 94.81 148 ALA A C 1
ATOM 1105 O O . ALA A 1 148 ? -6.103 -7.956 -0.636 1.00 94.81 148 ALA A O 1
ATOM 1106 N N . VAL A 1 149 ? -5.462 -9.653 -1.957 1.00 97.31 149 VAL A N 1
ATOM 1107 C CA . VAL A 1 149 ? -5.979 -10.721 -1.078 1.00 97.31 149 VAL A CA 1
ATOM 1108 C C . VAL A 1 149 ? -5.219 -10.755 0.248 1.00 97.31 149 VAL A C 1
ATOM 1110 O O . VAL A 1 149 ? -5.836 -10.870 1.310 1.00 97.31 149 VAL A O 1
ATOM 1113 N N . ALA A 1 150 ? -3.897 -10.585 0.205 1.00 97.38 150 ALA A N 1
ATOM 1114 C CA . ALA A 1 150 ? -3.061 -10.441 1.390 1.00 97.38 150 ALA A CA 1
ATOM 1115 C C . ALA A 1 150 ? -3.487 -9.224 2.240 1.00 97.38 150 ALA A C 1
ATOM 1117 O O . ALA A 1 150 ? -3.770 -9.354 3.436 1.00 97.38 150 ALA A O 1
ATOM 1118 N N . ALA A 1 151 ? -3.632 -8.052 1.620 1.00 95.62 151 ALA A N 1
ATOM 1119 C CA . ALA A 1 151 ? -4.112 -6.850 2.300 1.00 95.62 151 ALA A CA 1
ATOM 1120 C C . ALA A 1 151 ? -5.500 -7.058 2.915 1.00 95.62 151 ALA A C 1
ATOM 1122 O O . ALA A 1 151 ? -5.723 -6.724 4.080 1.00 95.62 151 ALA A O 1
ATOM 1123 N N . HIS A 1 152 ? -6.419 -7.677 2.173 1.00 95.88 152 HIS A N 1
ATOM 1124 C CA . HIS A 1 152 ? -7.744 -8.010 2.674 1.00 95.88 152 HIS A CA 1
ATOM 1125 C C . HIS A 1 152 ? -7.659 -8.904 3.914 1.00 95.88 152 HIS A C 1
ATOM 1127 O O . HIS A 1 152 ? -8.273 -8.578 4.928 1.00 95.88 152 HIS A O 1
ATOM 1133 N N . PHE A 1 153 ? -6.871 -9.984 3.870 1.00 95.94 153 PHE A N 1
ATOM 1134 C CA . PHE A 1 153 ? -6.677 -10.871 5.016 1.00 95.94 153 PHE A CA 1
ATOM 1135 C C . PHE A 1 153 ? -6.183 -10.105 6.245 1.00 95.94 153 PHE A C 1
ATOM 1137 O O . PHE A 1 153 ? -6.783 -10.237 7.308 1.00 95.94 153 PHE A O 1
ATOM 1144 N N . MET A 1 154 ? -5.151 -9.264 6.123 1.00 95.69 154 MET A N 1
ATOM 1145 C CA . MET A 1 154 ? -4.642 -8.480 7.258 1.00 95.69 154 MET A CA 1
ATOM 1146 C C . MET A 1 154 ? -5.705 -7.537 7.836 1.00 95.69 154 MET A C 1
ATOM 1148 O O . MET A 1 154 ? -5.870 -7.451 9.056 1.00 95.69 154 MET A O 1
ATOM 1152 N N . LEU A 1 155 ? -6.457 -6.855 6.969 1.00 93.56 155 LEU A N 1
ATOM 1153 C CA . LEU A 1 155 ? -7.448 -5.853 7.363 1.00 93.56 155 LEU A CA 1
ATOM 1154 C C . LEU A 1 155 ? -8.725 -6.465 7.959 1.00 93.56 155 LEU A C 1
ATOM 1156 O O . LEU A 1 155 ? -9.410 -5.807 8.747 1.00 93.56 155 LEU A O 1
ATOM 1160 N N . THR A 1 156 ? -9.049 -7.717 7.628 1.00 93.38 156 THR A N 1
ATOM 1161 C CA . THR A 1 156 ? -10.214 -8.422 8.180 1.00 93.38 156 THR A CA 1
ATOM 1162 C C . THR A 1 156 ? -9.905 -9.252 9.421 1.00 93.38 156 THR A C 1
ATOM 1164 O O . THR A 1 156 ? -10.800 -9.925 9.929 1.00 93.38 156 THR A O 1
ATOM 1167 N N . GLN A 1 157 ? -8.696 -9.173 9.985 1.00 92.50 157 GLN A N 1
ATOM 1168 C CA . GLN A 1 157 ? -8.412 -9.839 11.257 1.00 92.50 157 GLN A CA 1
ATOM 1169 C C . GLN A 1 157 ? -9.145 -9.173 12.437 1.00 92.50 157 GLN A C 1
ATOM 1171 O O . GLN A 1 157 ? -9.188 -7.938 12.537 1.00 92.50 157 GLN A O 1
ATOM 1176 N N . PRO A 1 158 ? -9.698 -9.957 13.388 1.00 89.00 158 PRO A N 1
ATOM 1177 C CA . PRO A 1 158 ? -10.412 -9.430 14.554 1.00 89.00 158 PRO A CA 1
ATO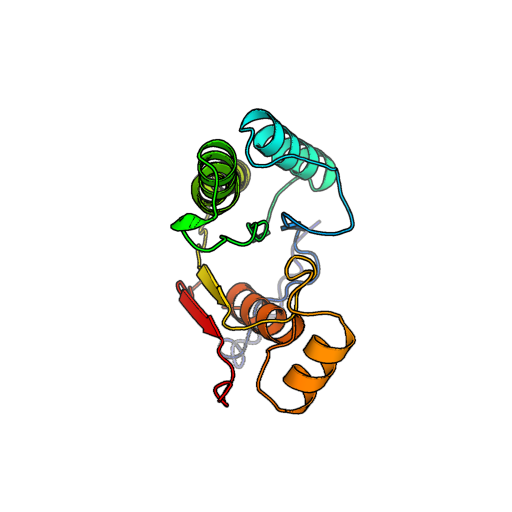M 1178 C C . PRO A 1 158 ? -9.499 -8.551 15.411 1.00 89.00 158 PRO A C 1
ATOM 1180 O O . PRO A 1 158 ? -8.289 -8.732 15.398 1.00 89.00 158 PRO A O 1
ATOM 1183 N N . ARG A 1 159 ? -10.045 -7.605 16.189 1.00 84.69 159 ARG A N 1
ATOM 1184 C CA . ARG A 1 159 ? -9.249 -6.631 16.980 1.00 84.69 159 ARG A CA 1
ATOM 1185 C C . ARG A 1 159 ? -8.125 -7.273 17.807 1.00 84.69 159 ARG A C 1
ATOM 1187 O O . ARG A 1 159 ? -7.011 -6.783 17.777 1.00 84.69 159 ARG A O 1
ATOM 1194 N N . ARG A 1 160 ? -8.395 -8.443 18.392 1.00 87.75 160 ARG A N 1
ATOM 1195 C CA . ARG A 1 160 ? -7.446 -9.262 19.170 1.00 87.75 160 ARG A CA 1
ATOM 1196 C C . ARG A 1 160 ? -6.239 -9.835 18.405 1.00 87.75 160 ARG A C 1
ATOM 1198 O O . ARG A 1 160 ? -5.350 -10.374 19.046 1.00 87.75 160 ARG A O 1
ATOM 1205 N N . ALA A 1 161 ? -6.231 -9.805 17.073 1.00 90.62 161 ALA A N 1
ATOM 1206 C CA . ALA A 1 161 ? -5.177 -10.398 16.250 1.00 90.62 161 ALA A CA 1
ATOM 1207 C C . ALA A 1 161 ? -4.626 -9.371 15.255 1.00 90.62 161 ALA A C 1
ATOM 1209 O O . ALA A 1 161 ? -5.369 -8.837 14.427 1.00 90.62 161 ALA A O 1
ATOM 1210 N N . ALA A 1 162 ? -3.325 -9.107 15.324 1.00 92.81 162 ALA A N 1
ATOM 1211 C CA . ALA A 1 162 ? -2.608 -8.282 14.362 1.00 92.81 162 ALA A CA 1
ATOM 1212 C C . ALA A 1 162 ? -1.637 -9.160 13.569 1.00 92.81 162 ALA A C 1
ATOM 1214 O O . ALA A 1 162 ? -0.808 -9.854 14.152 1.00 92.81 162 ALA A O 1
ATOM 1215 N N . VAL A 1 163 ? -1.749 -9.124 12.243 1.00 95.81 163 VAL A N 1
ATOM 1216 C CA . VAL A 1 163 ? -0.737 -9.683 11.341 1.00 95.81 163 VAL A CA 1
ATOM 1217 C C . VAL A 1 163 ? 0.217 -8.538 11.036 1.00 95.81 163 VAL A C 1
ATOM 1219 O O . VAL A 1 163 ? -0.183 -7.569 10.398 1.00 95.81 163 VAL A O 1
ATOM 1222 N N . SER A 1 164 ? 1.435 -8.606 11.565 1.00 94.94 164 SER A N 1
ATOM 1223 C CA . SER A 1 164 ? 2.434 -7.536 11.447 1.00 94.94 164 SER A CA 1
ATOM 1224 C C . SER A 1 164 ? 3.286 -7.648 10.184 1.00 94.94 164 SER A C 1
ATOM 1226 O O . SER A 1 164 ? 3.812 -6.645 9.710 1.00 94.94 164 SER A O 1
ATOM 1228 N N . PHE A 1 165 ? 3.414 -8.847 9.621 1.00 97.31 165 PHE A N 1
ATOM 1229 C CA . PHE A 1 165 ? 4.217 -9.093 8.433 1.00 97.31 165 PHE A CA 1
ATOM 1230 C C . PHE A 1 165 ? 3.631 -10.230 7.602 1.00 97.31 165 PHE A C 1
ATOM 1232 O O . PHE A 1 165 ? 3.220 -11.256 8.147 1.00 97.31 165 PHE A O 1
ATOM 1239 N N . MET A 1 166 ? 3.621 -10.055 6.284 1.00 97.25 166 MET A N 1
ATOM 1240 C CA . MET A 1 166 ? 3.295 -11.111 5.337 1.00 97.25 166 MET A CA 1
ATOM 1241 C C . MET A 1 166 ? 4.122 -10.957 4.069 1.00 97.25 166 MET A C 1
ATOM 1243 O O . MET A 1 166 ? 4.168 -9.884 3.476 1.00 97.25 166 MET A O 1
ATOM 1247 N N . ARG A 1 167 ? 4.729 -12.056 3.633 1.00 96.88 167 ARG A N 1
ATOM 1248 C CA . ARG A 1 167 ? 5.462 -12.145 2.374 1.00 96.88 167 ARG A CA 1
ATOM 1249 C C . ARG A 1 167 ? 4.649 -12.974 1.389 1.00 96.88 167 ARG A C 1
ATOM 1251 O O . ARG A 1 167 ? 4.173 -14.051 1.750 1.00 96.88 167 ARG A O 1
ATOM 1258 N N . VAL A 1 168 ? 4.474 -12.473 0.170 1.00 96.69 168 VAL A N 1
ATOM 1259 C CA . VAL A 1 168 ? 3.726 -13.162 -0.893 1.00 96.69 168 VAL A CA 1
ATOM 1260 C C . VAL A 1 168 ? 4.672 -13.398 -2.055 1.00 96.69 168 VAL A C 1
ATOM 1262 O O . VAL A 1 168 ? 5.168 -12.442 -2.632 1.00 96.69 168 VAL A O 1
ATOM 1265 N N . GLU A 1 169 ? 4.934 -14.650 -2.415 1.00 95.31 169 GLU A N 1
ATOM 1266 C CA . GLU A 1 169 ? 5.897 -14.986 -3.469 1.00 95.31 169 GLU A CA 1
ATOM 1267 C C . GLU A 1 169 ? 5.297 -15.910 -4.515 1.00 95.31 169 GLU A C 1
ATOM 1269 O O . GLU A 1 169 ? 4.355 -16.665 -4.261 1.00 95.31 169 GLU A O 1
ATOM 1274 N N . THR A 1 170 ? 5.889 -15.888 -5.705 1.00 93.50 170 THR A N 1
ATOM 1275 C CA . THR A 1 170 ? 5.575 -16.868 -6.733 1.00 93.50 170 THR A CA 1
ATOM 1276 C C . THR A 1 170 ? 6.003 -18.252 -6.258 1.00 93.50 170 THR A C 1
ATOM 1278 O O . THR A 1 170 ? 7.129 -18.471 -5.810 1.00 93.50 170 THR A O 1
ATOM 1281 N N . ARG A 1 171 ? 5.112 -19.237 -6.398 1.00 90.69 171 ARG A N 1
ATOM 1282 C CA . ARG A 1 171 ? 5.440 -20.637 -6.088 1.00 90.69 171 ARG A CA 1
ATOM 1283 C C . ARG A 1 171 ? 6.572 -21.159 -6.975 1.00 90.69 171 ARG A C 1
ATOM 1285 O O . ARG A 1 171 ? 7.367 -21.992 -6.545 1.00 90.69 171 ARG A O 1
ATOM 1292 N N . ARG A 1 172 ? 6.619 -20.712 -8.233 1.00 87.31 172 ARG A N 1
ATOM 1293 C CA . ARG A 1 172 ? 7.688 -21.040 -9.177 1.00 87.31 172 ARG A CA 1
ATOM 1294 C C . ARG A 1 172 ? 8.652 -19.869 -9.267 1.00 87.31 172 ARG A C 1
ATOM 1296 O O . ARG A 1 172 ? 8.234 -18.724 -9.422 1.00 87.31 172 ARG A O 1
ATOM 1303 N N . LYS A 1 173 ? 9.947 -20.163 -9.205 1.00 73.31 173 LYS A N 1
ATOM 1304 C CA . LYS A 1 173 ? 10.975 -19.166 -9.507 1.00 73.31 173 LYS A CA 1
ATOM 1305 C C . LYS A 1 173 ? 11.042 -18.956 -11.023 1.00 73.31 173 LYS A C 1
ATOM 1307 O O . LYS A 1 173 ? 10.782 -19.884 -11.796 1.00 73.31 173 LYS A O 1
ATOM 1312 N N . CYS A 1 174 ? 11.364 -17.736 -11.442 1.00 58.06 174 CYS A N 1
ATOM 1313 C CA . CYS A 1 174 ? 11.850 -17.518 -12.799 1.00 58.06 174 CYS A CA 1
ATOM 1314 C C . CYS A 1 174 ? 13.177 -18.297 -12.938 1.00 58.06 174 CYS A C 1
ATOM 1316 O O . CYS A 1 174 ? 13.980 -18.209 -12.005 1.00 58.06 174 CYS A O 1
ATOM 1318 N N . PRO A 1 175 ? 13.363 -19.126 -13.983 1.00 53.09 175 PRO A N 1
ATOM 1319 C CA . PRO A 1 175 ? 14.632 -19.800 -14.242 1.00 53.09 175 PRO A CA 1
ATOM 1320 C C . PRO A 1 175 ? 15.766 -18.797 -14.448 1.00 53.09 175 PRO A C 1
ATOM 1322 O O . PRO A 1 175 ? 15.472 -17.663 -14.899 1.00 53.09 175 PRO A O 1
#

pLDDT: mean 85.13, std 12.65, range [34.19, 97.38]

Radius of gyration: 18.94 Å; chains: 1; bounding box: 54×40×46 Å

Sequence (175 aa):
MSSVARPNNLADAHTGQPRLFGRRAVITGGTIGITVDLSRREEADRFFDAAGACLGRLDIAAINAAIPAEALPDTSGADTDYQIAVGFTSCPTGTQAAVNRMKEGSDIKIGLIEPGFTGADFRYPDYPPEKQRALIARDQMLRAEDIAVAAHFMLTQPRRAAVSFMRVETRRKCP

Secondary structure (DSSP, 8-state):
----PPP--GGGTTTPPP--TT--EEETT-SSS----TTSHHHHHHHHHHHHHHHSS-SEEE-----PPPPTTT--HHHHHHHHIIIIIHHHHHHHHHHHHH-TT------EEEE-SB--TT-TTTS-HHHHHHHHHTTSSB-HHHHHHHHHHHHTS-TT----EEEE--SSPP-